Protein AF-A0A7V7AIA9-F1 (afdb_monomer)

Nearest PDB structures (foldseek):
  1o7d-assembly1_C  TM=4.342E-01  e=6.558E-01  Bos taurus
  5lg6-assembly2_B  TM=5.009E-01  e=1.857E+00  Sus scrofa
  5lg6-assembly1_A  TM=5.036E-01  e=3.584E+00  Sus scrofa
  7vpq-assembly1_A  TM=3.989E-01  e=9.623E-01  Homo sapiens
  6u7g-assembly1_A  TM=3.928E-01  e=1.492E+00  Homo sapiens

Solvent-accessible surface area (backbone atoms only — not comparable to full-atom values): 7970 Å² total; per-residue (Å²): 134,83,90,79,84,80,84,80,76,82,76,78,84,76,85,83,82,81,78,88,80,88,76,92,72,92,75,92,73,80,86,76,83,71,77,79,75,80,67,75,80,81,75,74,58,94,62,39,54,53,74,52,60,32,51,49,69,40,64,54,32,82,45,78,39,86,71,52,47,97,68,49,42,78,48,75,44,59,58,76,69,49,84,88,42,55,76,45,78,78,48,77,38,61,89,79,18,32,37,32,39,33,54,66,79,75,60,34,89,60,57,37,44,28,37,40,36,56,46,114

Mean predicted aligned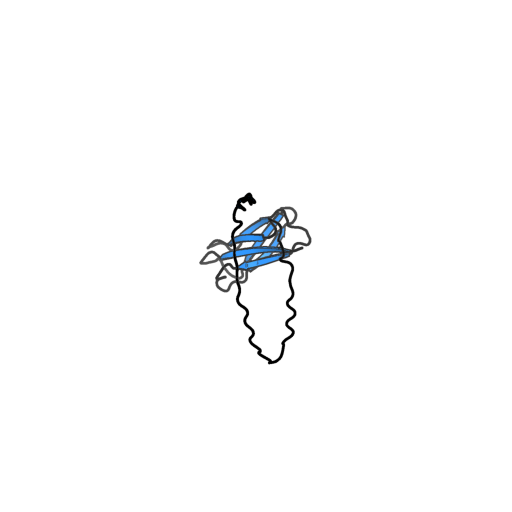 error: 16.19 Å

Sequence (120 aa):
DLDGNLKVNQLQAETVVAGEKQVDEVVEMGTVRGQILQGDRLKLSSGVSGQSQIISGETEALIEDVNLTETSKVSLTAKGSSQGKVLYVDKIDIKNKTFTVKFDGSALDESIDFYWFIVD

pLDDT: mean 72.74, std 24.39, range [33.38, 97.12]

Foldseek 3Di:
DDDDDDDDDDDDDDDDDDDDDDDPDDDDDDDPPPPPPPDDPPPDDPQQKDKDKQAFQGFKDKDATLPDDPPKDKDKDWDPDPVPWDKDWDDDDNPRRMTMIGIDDGGHRGMIMMMMGIDD

Radius of gyration: 28.72 Å; Cα contacts (8 Å, |Δi|>4): 163; chains: 1; bounding box: 56×90×38 Å

Secondary structure (DSSP, 8-state):
-----------PPPPP------------S--------------PPTTSEEEEEEPTT-SEEEEE-TT--TT-EEEEEESS--TTPPEEEEEEETTTTEEEEEESSS--SS-EEEEEEEE-

Structure (mmCIF, N/CA/C/O backbone):
data_AF-A0A7V7AIA9-F1
#
_entry.id   AF-A0A7V7AIA9-F1
#
loop_
_atom_site.group_PDB
_atom_site.id
_atom_site.type_symbol
_atom_site.label_atom_id
_atom_site.label_alt_id
_atom_site.label_comp_id
_atom_site.label_asym_id
_atom_site.label_entity_id
_atom_site.label_seq_id
_atom_site.pdbx_PDB_ins_code
_atom_site.Cartn_x
_atom_site.Cartn_y
_atom_site.Cartn_z
_atom_site.occupancy
_atom_site.B_iso_or_equiv
_atom_site.auth_seq_id
_atom_site.auth_comp_id
_atom_site.auth_asym_id
_atom_site.auth_atom_id
_atom_site.pdbx_PDB_model_num
ATOM 1 N N . ASP A 1 1 ? 37.662 -80.899 -12.736 1.00 39.69 1 ASP A N 1
ATOM 2 C CA . ASP A 1 1 ? 38.085 -79.561 -13.183 1.00 39.69 1 ASP A CA 1
ATOM 3 C C . ASP A 1 1 ? 36.883 -78.642 -13.121 1.00 39.69 1 ASP A C 1
ATOM 5 O O . ASP A 1 1 ? 36.007 -78.749 -13.963 1.00 39.69 1 ASP A O 1
ATOM 9 N N . LEU A 1 2 ? 36.599 -77.967 -12.003 1.00 39.72 2 LEU A N 1
ATOM 10 C CA . LEU A 1 2 ? 37.440 -77.030 -11.238 1.00 39.72 2 LEU A CA 1
ATOM 11 C C . LEU A 1 2 ? 37.972 -75.876 -12.105 1.00 39.72 2 LEU A C 1
ATOM 13 O O . LEU A 1 2 ? 38.706 -76.088 -13.062 1.00 39.72 2 LEU A O 1
ATOM 17 N N . ASP A 1 3 ? 37.596 -74.681 -11.650 1.00 41.75 3 ASP A N 1
ATOM 18 C CA . ASP A 1 3 ? 38.333 -73.421 -11.716 1.00 41.75 3 ASP A CA 1
ATOM 19 C C . ASP A 1 3 ? 38.230 -72.544 -12.970 1.00 41.75 3 ASP A C 1
ATOM 21 O O . ASP A 1 3 ? 38.953 -72.670 -13.952 1.00 41.75 3 ASP A O 1
ATOM 25 N N . GLY A 1 4 ? 37.371 -71.526 -12.839 1.00 37.09 4 GLY A N 1
ATOM 26 C CA . GLY A 1 4 ? 37.255 -70.396 -13.759 1.00 37.09 4 GLY A CA 1
ATOM 27 C C . GLY A 1 4 ? 36.802 -69.087 -13.100 1.00 37.09 4 GLY A C 1
ATOM 28 O O . GLY A 1 4 ? 36.057 -68.334 -13.706 1.00 37.09 4 GLY A O 1
ATOM 29 N N . ASN A 1 5 ? 37.191 -68.859 -11.842 1.00 41.72 5 ASN A N 1
ATOM 30 C CA . ASN A 1 5 ? 37.441 -67.563 -11.187 1.00 41.72 5 ASN A CA 1
ATOM 31 C C . ASN A 1 5 ? 36.698 -66.308 -11.737 1.00 41.72 5 ASN A C 1
ATOM 33 O O . ASN A 1 5 ? 37.280 -65.474 -12.435 1.00 41.72 5 ASN A O 1
ATOM 37 N N . LEU A 1 6 ? 35.428 -66.118 -11.362 1.00 40.78 6 LEU A N 1
ATOM 38 C CA . LEU A 1 6 ? 34.717 -64.846 -11.547 1.00 40.78 6 LEU A CA 1
ATOM 39 C C . LEU A 1 6 ? 35.112 -63.871 -10.429 1.00 40.78 6 LEU A C 1
ATOM 41 O O . LEU A 1 6 ? 34.680 -64.000 -9.285 1.00 40.78 6 LEU A O 1
ATOM 45 N N . LYS A 1 7 ? 35.940 -62.877 -10.766 1.00 47.16 7 LYS A N 1
ATOM 46 C CA . LYS A 1 7 ? 36.210 -61.731 -9.891 1.00 47.16 7 LYS A CA 1
ATOM 47 C C . LYS A 1 7 ? 34.936 -60.898 -9.754 1.00 47.16 7 LYS A C 1
ATOM 49 O O . LYS A 1 7 ? 34.508 -60.238 -10.697 1.00 47.16 7 LYS A O 1
ATOM 54 N N . VAL A 1 8 ? 34.348 -60.942 -8.565 1.00 43.06 8 VAL A N 1
ATOM 55 C CA . VAL A 1 8 ? 33.227 -60.100 -8.146 1.00 43.06 8 VAL A CA 1
ATOM 56 C C . VAL A 1 8 ? 33.751 -58.677 -7.948 1.00 43.06 8 VAL A C 1
ATOM 58 O O . VAL A 1 8 ? 34.449 -58.408 -6.973 1.00 43.06 8 VAL A O 1
ATOM 61 N N . ASN A 1 9 ? 33.422 -57.758 -8.855 1.00 40.34 9 ASN A N 1
ATOM 62 C CA . ASN A 1 9 ? 33.468 -56.337 -8.525 1.00 40.34 9 ASN A CA 1
ATOM 63 C C . ASN A 1 9 ? 32.180 -56.009 -7.767 1.00 40.34 9 ASN A C 1
ATOM 65 O O . ASN A 1 9 ? 31.084 -56.123 -8.312 1.00 40.34 9 ASN A O 1
ATOM 69 N N . GLN A 1 10 ? 32.325 -55.653 -6.490 1.00 41.53 10 GLN A N 1
ATOM 70 C CA . GLN A 1 10 ? 31.240 -55.143 -5.660 1.00 41.53 10 GLN A CA 1
ATOM 71 C C . GLN A 1 10 ? 30.680 -53.868 -6.303 1.00 41.53 10 GLN A C 1
ATOM 73 O O . GLN A 1 10 ? 31.333 -52.827 -6.306 1.00 41.53 10 GLN A O 1
ATOM 78 N N . LEU A 1 11 ? 29.471 -53.957 -6.858 1.00 41.81 11 LEU A N 1
ATOM 79 C CA . LEU A 1 11 ? 28.656 -52.792 -7.178 1.00 41.81 11 LEU A CA 1
ATOM 80 C C . LEU A 1 11 ? 28.168 -52.216 -5.847 1.00 41.81 11 LEU A C 1
ATOM 82 O O . LEU A 1 11 ? 27.402 -52.860 -5.129 1.00 41.81 11 LEU A O 1
ATOM 86 N N . GLN A 1 12 ? 28.662 -51.031 -5.490 1.00 42.06 12 GLN A N 1
ATOM 87 C CA . GLN A 1 12 ? 28.075 -50.252 -4.409 1.00 42.06 12 GLN A CA 1
ATOM 88 C C . GLN A 1 12 ? 26.654 -49.865 -4.819 1.00 42.06 12 GLN A C 1
ATOM 90 O O . GLN A 1 12 ? 26.418 -49.400 -5.932 1.00 42.06 12 GLN A O 1
ATOM 95 N N . ALA A 1 13 ? 25.716 -50.147 -3.921 1.00 39.97 13 ALA A N 1
ATOM 96 C CA . ALA A 1 13 ? 24.299 -49.913 -4.106 1.00 39.97 13 ALA A CA 1
ATOM 97 C C . ALA A 1 13 ? 24.015 -48.412 -4.237 1.00 39.97 13 ALA A C 1
ATOM 99 O O . ALA A 1 13 ? 24.221 -47.662 -3.285 1.00 39.97 13 ALA A O 1
ATOM 100 N N . GLU A 1 14 ? 23.484 -47.994 -5.384 1.00 39.34 14 GLU A N 1
ATOM 101 C CA . GLU A 1 14 ? 22.655 -46.796 -5.438 1.00 39.34 14 GLU A CA 1
ATOM 102 C C . GLU A 1 14 ? 21.201 -47.204 -5.207 1.00 39.34 14 GLU A C 1
ATOM 104 O O . GLU A 1 14 ? 20.674 -48.160 -5.780 1.00 39.34 14 GLU A O 1
ATOM 109 N N . THR A 1 15 ? 20.606 -46.507 -4.251 1.00 37.72 15 THR A N 1
ATOM 110 C CA . THR A 1 15 ? 19.321 -46.782 -3.629 1.00 37.72 15 THR A CA 1
ATOM 111 C C . THR A 1 15 ? 18.180 -46.857 -4.640 1.00 37.72 15 THR A C 1
ATOM 113 O O . THR A 1 15 ? 17.912 -45.928 -5.397 1.00 37.72 15 THR A O 1
ATOM 116 N N . VAL A 1 16 ? 17.462 -47.973 -4.560 1.00 40.75 16 VAL A N 1
ATOM 117 C CA . VAL A 1 16 ? 16.152 -48.224 -5.155 1.00 40.75 16 VAL A CA 1
ATOM 118 C C . VAL A 1 16 ? 15.112 -47.276 -4.557 1.00 40.75 16 VAL A C 1
ATOM 120 O O . VAL A 1 16 ? 14.942 -47.253 -3.341 1.00 40.75 16 VAL A O 1
ATOM 123 N N . VAL A 1 17 ? 14.326 -46.613 -5.409 1.00 42.88 17 VAL A N 1
ATOM 124 C CA . VAL A 1 17 ? 12.897 -46.391 -5.131 1.00 42.88 17 VAL A CA 1
ATOM 125 C C . VAL A 1 17 ? 12.088 -46.750 -6.386 1.00 42.88 17 VAL A C 1
ATOM 127 O O . VAL A 1 17 ? 11.734 -45.901 -7.196 1.00 42.88 17 VAL A O 1
ATOM 130 N N . ALA A 1 18 ? 11.828 -48.049 -6.547 1.00 39.06 18 ALA A N 1
ATOM 131 C CA . ALA A 1 18 ? 10.562 -48.561 -7.083 1.00 39.06 18 ALA A CA 1
ATOM 132 C C . ALA A 1 18 ? 9.469 -48.344 -6.012 1.00 39.06 18 ALA A C 1
ATOM 134 O O . ALA A 1 18 ? 9.794 -48.291 -4.829 1.00 39.06 18 ALA A O 1
ATOM 135 N N . GLY A 1 19 ? 8.172 -48.232 -6.275 1.00 33.38 19 GLY A N 1
ATOM 136 C CA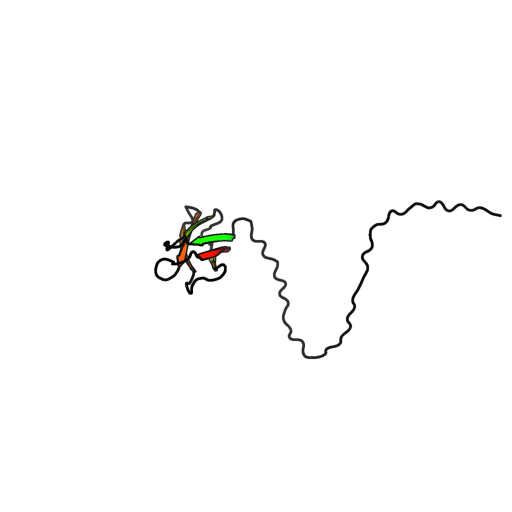 . GLY A 1 19 ? 7.362 -48.311 -7.484 1.00 33.38 19 GLY A CA 1
ATOM 137 C C . GLY A 1 19 ? 5.967 -47.754 -7.139 1.00 33.38 19 GLY A C 1
ATOM 138 O O . GLY A 1 19 ? 5.603 -47.638 -5.971 1.00 33.38 19 GLY A O 1
ATOM 139 N N . GLU A 1 20 ? 5.289 -47.182 -8.130 1.00 43.47 20 GLU A N 1
ATOM 140 C CA . GLU A 1 20 ? 4.059 -47.717 -8.741 1.00 43.47 20 GLU A CA 1
ATOM 141 C C . GLU A 1 20 ? 2.753 -47.451 -7.978 1.00 43.47 20 GLU A C 1
ATOM 143 O O . GLU A 1 20 ? 2.479 -48.013 -6.921 1.00 43.47 20 GLU A O 1
ATOM 148 N N . LYS A 1 21 ? 1.849 -46.717 -8.638 1.00 34.19 21 LYS A N 1
ATOM 149 C CA . LYS A 1 21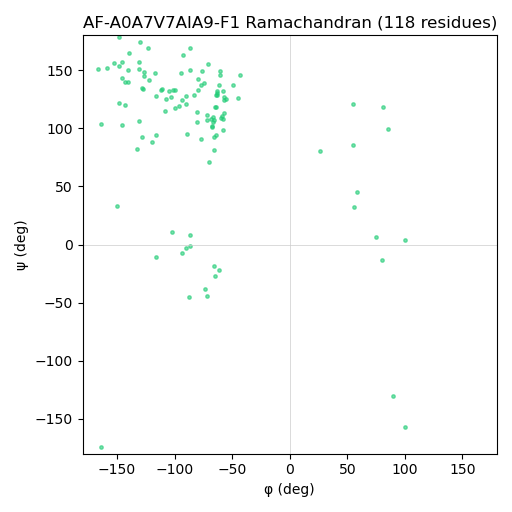 ? 0.458 -47.164 -8.706 1.00 34.19 21 LYS A CA 1
ATOM 150 C C . LYS A 1 21 ? -0.155 -46.776 -10.050 1.00 34.19 21 LYS A C 1
ATOM 152 O O . LYS A 1 21 ? -0.494 -45.618 -10.274 1.00 34.19 21 LYS A O 1
ATOM 157 N N . GLN A 1 22 ? -0.275 -47.764 -10.936 1.00 45.38 22 GLN A N 1
ATOM 158 C CA . GLN A 1 22 ? -1.280 -47.746 -11.994 1.00 45.38 22 GLN A CA 1
ATOM 159 C C . GLN A 1 22 ? -2.657 -47.637 -11.335 1.00 45.38 22 GLN A C 1
ATOM 161 O O . GLN A 1 22 ? -2.964 -48.390 -10.408 1.00 45.38 22 GLN A O 1
ATOM 166 N N . VAL A 1 23 ? -3.487 -46.725 -11.826 1.00 38.75 23 VAL A N 1
ATOM 167 C CA . VAL A 1 23 ? -4.934 -46.840 -11.675 1.00 38.75 23 VAL A CA 1
ATOM 168 C C . VAL A 1 23 ? -5.511 -46.675 -13.071 1.00 38.75 23 VAL A C 1
ATOM 170 O O . VAL A 1 23 ? -5.721 -45.560 -13.542 1.00 38.75 23 VAL A O 1
ATOM 173 N N . ASP A 1 24 ? -5.696 -47.810 -13.740 1.00 41.78 24 ASP A N 1
ATOM 174 C CA . ASP A 1 24 ? -6.679 -47.928 -14.807 1.00 41.78 24 ASP A CA 1
ATOM 175 C C . ASP A 1 24 ? -8.058 -47.801 -14.154 1.00 41.78 24 ASP A C 1
ATOM 177 O O . ASP A 1 24 ? -8.556 -48.741 -13.536 1.00 41.78 24 ASP A O 1
ATOM 181 N N . GLU A 1 25 ? -8.677 -46.630 -14.267 1.00 37.72 25 GLU A N 1
ATOM 182 C CA . GLU A 1 25 ? -10.119 -46.503 -14.086 1.00 37.72 25 GLU A CA 1
ATOM 183 C C . GLU A 1 25 ? -10.687 -45.710 -15.262 1.00 37.72 25 GLU A C 1
ATOM 185 O O . GLU A 1 25 ? -10.481 -44.505 -15.417 1.00 37.72 25 GLU A O 1
ATOM 190 N N . VAL A 1 26 ? -11.368 -46.443 -16.141 1.00 46.00 26 VAL A N 1
ATOM 191 C CA . VAL A 1 26 ? -12.160 -45.897 -17.237 1.00 46.00 26 VAL A CA 1
ATOM 192 C C . VAL A 1 26 ? -13.361 -45.182 -16.627 1.00 46.00 26 VAL A C 1
ATOM 194 O O . VAL A 1 26 ? -14.295 -45.824 -16.155 1.00 46.00 26 VAL A O 1
ATOM 197 N N . VAL A 1 27 ? -13.357 -43.852 -16.678 1.00 38.56 27 VAL A N 1
ATOM 198 C CA . VAL A 1 27 ? -14.571 -43.044 -16.528 1.00 38.56 27 VAL A CA 1
ATOM 199 C C . VAL A 1 27 ? -14.754 -42.243 -17.811 1.00 38.56 27 VAL A C 1
ATOM 201 O O . VAL A 1 27 ? -14.283 -41.115 -17.955 1.00 38.56 27 VAL A O 1
ATOM 204 N N . GLU A 1 28 ? -15.439 -42.847 -18.780 1.00 46.50 28 GLU A N 1
ATOM 205 C CA . GLU A 1 28 ? -16.106 -42.084 -19.830 1.00 46.50 28 GLU A CA 1
ATOM 206 C C . GLU A 1 28 ? -17.229 -41.269 -19.185 1.00 46.50 28 GLU A C 1
ATOM 208 O O . GLU A 1 28 ? -18.253 -41.823 -18.805 1.00 46.50 28 GLU A O 1
ATOM 213 N N . MET A 1 29 ? -17.043 -39.953 -19.073 1.00 38.19 29 MET A N 1
ATOM 214 C CA . MET A 1 29 ? -18.124 -38.964 -19.129 1.00 38.19 29 MET A CA 1
ATOM 215 C C . MET A 1 29 ? -17.529 -37.566 -19.369 1.00 38.19 29 MET A C 1
ATOM 217 O O . MET A 1 29 ? -16.970 -36.947 -18.472 1.00 38.19 29 MET A O 1
ATOM 221 N N . GLY A 1 30 ? -17.660 -37.086 -20.613 1.00 42.22 30 GLY A N 1
ATOM 222 C CA . GLY A 1 30 ? -17.632 -35.670 -21.004 1.00 42.22 30 GLY A CA 1
ATOM 223 C C . GLY A 1 30 ? -16.409 -34.852 -20.583 1.00 42.22 30 GLY A C 1
ATOM 224 O O . GLY A 1 30 ? -16.452 -34.121 -19.598 1.00 42.22 30 GLY A O 1
ATOM 225 N N . THR A 1 31 ? -15.337 -34.878 -21.377 1.00 33.69 31 THR A N 1
ATOM 226 C CA . THR A 1 31 ? -14.157 -34.042 -21.124 1.00 33.69 31 THR A CA 1
ATOM 227 C C . THR A 1 31 ? -14.488 -32.558 -21.317 1.00 33.69 31 THR A C 1
ATOM 229 O O . THR A 1 31 ? -14.508 -32.040 -22.435 1.00 33.69 31 THR A O 1
ATOM 232 N N . VAL A 1 32 ? -14.701 -31.840 -20.212 1.00 44.62 32 VAL A N 1
ATOM 233 C CA . VAL A 1 32 ? -14.526 -30.386 -20.163 1.00 44.62 32 VAL A CA 1
ATOM 234 C C . VAL A 1 32 ? -13.074 -30.118 -20.552 1.00 44.62 32 VAL A C 1
ATOM 236 O O . VAL A 1 32 ? -12.152 -30.468 -19.817 1.00 44.62 32 VAL A O 1
ATOM 239 N N . ARG A 1 33 ? -12.848 -29.521 -21.728 1.00 38.47 33 ARG A N 1
ATOM 240 C CA . ARG A 1 33 ? -11.536 -28.993 -22.127 1.00 38.47 33 ARG A CA 1
ATOM 241 C C . ARG A 1 33 ? -11.220 -27.758 -21.281 1.00 38.47 33 ARG A C 1
ATOM 243 O O . ARG A 1 33 ? -11.244 -26.634 -21.770 1.00 38.47 33 ARG A O 1
ATOM 250 N N . GLY A 1 34 ? -10.934 -27.966 -20.000 1.00 39.41 34 GLY A N 1
ATOM 251 C CA . GLY A 1 34 ? -10.170 -27.007 -19.224 1.00 39.41 34 GLY A CA 1
ATOM 252 C C . GLY A 1 34 ? -8.767 -27.010 -19.807 1.00 39.41 34 GLY A C 1
ATOM 253 O O . GLY A 1 34 ? -8.035 -27.983 -19.645 1.00 39.41 34 GLY A O 1
ATOM 254 N N . GLN A 1 35 ? -8.409 -25.966 -20.552 1.00 37.38 35 GLN A N 1
ATOM 255 C CA . GLN A 1 35 ? -7.007 -25.731 -20.862 1.00 37.38 35 GLN A CA 1
ATOM 256 C C . GLN A 1 35 ? -6.287 -25.627 -19.519 1.00 37.38 35 GLN A C 1
ATOM 258 O O . GLN A 1 35 ? -6.545 -24.703 -18.747 1.00 37.38 35 GLN A O 1
ATOM 263 N N . ILE A 1 36 ? -5.418 -26.592 -19.218 1.00 43.41 36 ILE A N 1
ATOM 264 C CA . ILE A 1 36 ? -4.415 -26.406 -18.178 1.00 43.41 36 ILE A CA 1
ATOM 265 C C . ILE A 1 36 ? -3.505 -25.316 -18.732 1.00 43.41 36 ILE A C 1
ATOM 267 O O . ILE A 1 36 ? -2.593 -25.585 -19.512 1.00 43.41 36 ILE A O 1
ATOM 271 N N . LEU A 1 37 ? -3.811 -24.067 -18.391 1.00 41.34 37 LEU A N 1
ATOM 272 C CA . LEU A 1 37 ? -2.868 -22.975 -18.520 1.00 41.34 37 LEU A CA 1
ATOM 273 C C . LEU A 1 37 ? -1.734 -23.325 -17.555 1.00 41.34 37 LEU A C 1
ATOM 275 O O . LEU A 1 37 ? -1.830 -23.076 -16.354 1.00 41.34 37 LEU A O 1
ATOM 279 N N . GLN A 1 38 ? -0.685 -23.976 -18.063 1.00 45.44 38 GLN A N 1
ATOM 280 C CA . GLN A 1 38 ? 0.611 -23.996 -17.396 1.00 45.44 38 GLN A CA 1
ATOM 281 C C . GLN A 1 38 ? 1.115 -22.555 -17.423 1.00 45.44 38 GLN A C 1
ATOM 283 O O . GLN A 1 38 ? 1.834 -22.146 -18.326 1.00 45.44 38 GLN A O 1
ATOM 288 N N . GLY A 1 39 ? 0.629 -21.751 -16.480 1.00 46.62 39 GLY A N 1
ATOM 289 C CA . GLY A 1 39 ? 1.206 -20.452 -16.211 1.00 46.62 39 GLY A CA 1
ATOM 290 C C . GLY A 1 39 ? 2.610 -20.700 -15.696 1.00 46.62 39 GLY A C 1
ATOM 291 O O . GLY A 1 39 ? 2.780 -21.367 -14.670 1.00 46.62 39 GLY A O 1
ATOM 292 N N . ASP A 1 40 ? 3.607 -20.194 -16.417 1.00 48.91 40 ASP A N 1
ATOM 293 C CA . ASP A 1 40 ? 4.954 -20.070 -15.887 1.00 48.91 40 ASP A CA 1
ATOM 294 C C . ASP A 1 40 ? 4.843 -19.488 -14.476 1.00 48.91 40 ASP A C 1
ATOM 296 O O . ASP A 1 40 ? 4.162 -18.482 -14.257 1.00 48.91 40 ASP A O 1
ATOM 300 N N . ARG A 1 41 ? 5.441 -20.159 -13.482 1.00 48.38 41 ARG A N 1
ATOM 301 C CA . ARG A 1 41 ? 5.462 -19.634 -12.113 1.00 48.38 41 ARG A CA 1
ATOM 302 C C . ARG A 1 41 ? 6.131 -18.267 -12.196 1.00 48.38 41 ARG A C 1
ATOM 304 O O . ARG A 1 41 ? 7.341 -18.211 -12.406 1.00 48.38 41 ARG A O 1
ATOM 311 N N . LEU A 1 42 ? 5.350 -17.197 -12.044 1.00 52.84 42 LEU A N 1
ATOM 312 C CA . LEU A 1 42 ? 5.860 -15.834 -11.967 1.00 52.84 42 LEU A CA 1
ATOM 313 C C . LEU A 1 42 ? 6.837 -15.784 -10.790 1.00 52.84 42 LEU A C 1
ATOM 315 O O . LEU A 1 42 ? 6.443 -15.724 -9.625 1.00 52.84 42 LEU A O 1
ATOM 319 N N . LYS A 1 43 ? 8.132 -15.888 -11.093 1.00 47.84 43 LYS A N 1
ATOM 320 C CA . LYS A 1 43 ? 9.195 -15.596 -10.140 1.00 47.84 43 LYS A CA 1
ATOM 321 C C . LYS A 1 43 ? 9.281 -14.085 -10.062 1.00 47.84 43 LYS A C 1
ATOM 323 O O . LYS A 1 43 ? 9.982 -13.457 -10.848 1.00 47.84 43 LYS A O 1
ATOM 328 N N . LEU A 1 44 ? 8.529 -13.528 -9.126 1.00 55.12 44 LEU A N 1
ATOM 329 C CA . LEU A 1 44 ? 8.712 -12.155 -8.693 1.00 55.12 44 LEU A CA 1
ATOM 330 C C . LEU A 1 44 ? 10.161 -12.019 -8.200 1.00 55.12 44 LEU A C 1
ATOM 332 O O . LEU A 1 44 ? 10.622 -12.822 -7.382 1.00 55.12 44 LEU A O 1
ATOM 336 N N . SER A 1 45 ? 10.911 -11.071 -8.761 1.00 55.97 45 SER A N 1
ATOM 337 C CA . SER A 1 45 ? 12.247 -10.730 -8.271 1.00 55.97 45 SER A CA 1
ATOM 338 C C . SER A 1 45 ? 12.150 -10.259 -6.817 1.00 55.97 45 SER A C 1
ATOM 340 O O . SER A 1 45 ? 11.139 -9.709 -6.384 1.00 55.97 45 SER A O 1
ATOM 342 N N . SER A 1 46 ? 13.190 -10.489 -6.017 1.00 56.19 46 S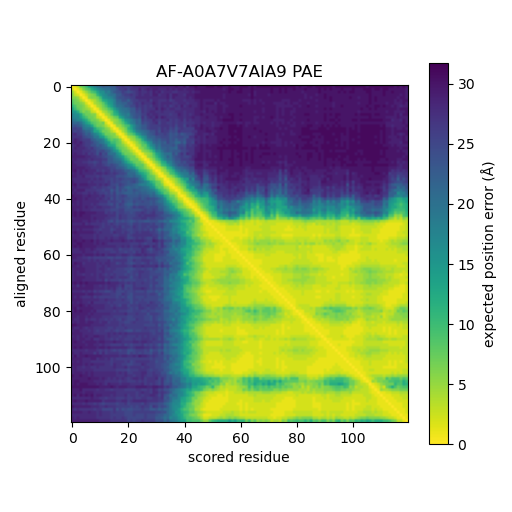ER A N 1
ATOM 343 C CA . SER A 1 46 ? 13.235 -9.949 -4.654 1.00 56.19 46 SER A CA 1
ATOM 344 C C . SER A 1 46 ? 13.040 -8.428 -4.693 1.00 56.19 46 SER A C 1
ATOM 346 O O . SER A 1 46 ? 13.792 -7.752 -5.392 1.00 56.19 46 SER A O 1
ATOM 348 N N . GLY A 1 47 ? 12.056 -7.911 -3.953 1.00 62.12 47 GLY A N 1
ATOM 349 C CA . GLY A 1 47 ? 11.749 -6.477 -3.895 1.00 62.12 47 GLY A CA 1
ATOM 350 C C . GLY A 1 47 ? 10.576 -6.014 -4.764 1.00 62.12 47 GLY A C 1
ATOM 351 O O . GLY A 1 47 ? 10.285 -4.836 -4.792 1.00 62.12 47 GLY A O 1
ATOM 352 N N . VAL A 1 48 ? 9.853 -6.897 -5.456 1.00 81.06 48 VAL A N 1
ATOM 353 C CA . VAL A 1 48 ? 8.572 -6.506 -6.094 1.00 81.06 48 VAL A CA 1
ATOM 354 C C . VAL A 1 48 ? 7.361 -6.985 -5.293 1.00 81.06 48 VAL A C 1
ATOM 356 O O . VAL A 1 48 ? 6.237 -6.943 -5.774 1.00 81.06 48 VAL A O 1
ATOM 359 N N . SER A 1 49 ? 7.568 -7.470 -4.069 1.00 89.44 49 SER A N 1
ATOM 360 C CA . SER A 1 49 ? 6.496 -7.863 -3.154 1.00 89.44 49 SER A CA 1
ATOM 361 C C . SER A 1 49 ? 6.973 -7.874 -1.708 1.00 89.44 49 SER A C 1
ATOM 363 O O . SER A 1 49 ? 8.136 -8.196 -1.452 1.00 89.44 49 SER A O 1
ATOM 365 N N . GLY A 1 50 ? 6.062 -7.651 -0.768 1.00 91.62 50 GLY A N 1
ATOM 366 C CA . GLY A 1 50 ? 6.354 -7.711 0.658 1.00 91.62 50 GLY A CA 1
ATOM 367 C C . GLY A 1 50 ? 5.105 -7.813 1.524 1.00 91.62 50 GLY A C 1
ATOM 368 O O . GLY A 1 50 ? 3.988 -7.984 1.034 1.00 91.62 50 GLY A O 1
ATOM 369 N N . GLN A 1 51 ? 5.317 -7.748 2.836 1.00 94.56 51 GLN A N 1
ATOM 370 C CA . GLN A 1 51 ? 4.259 -7.691 3.841 1.00 94.56 51 GLN A CA 1
ATOM 371 C C . GLN A 1 51 ? 4.445 -6.421 4.669 1.00 94.56 51 GLN A C 1
ATO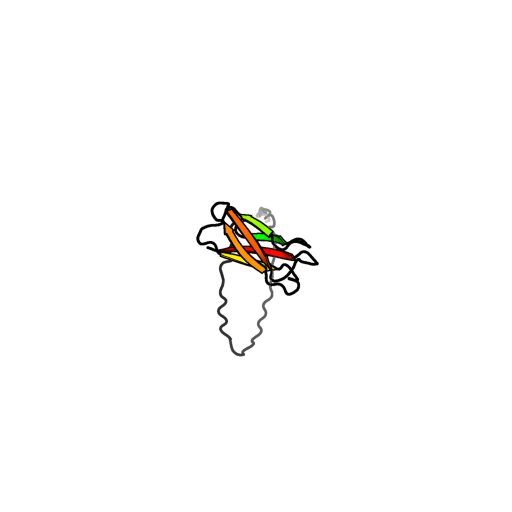M 373 O O . GLN A 1 51 ? 5.571 -6.040 4.993 1.00 94.56 51 GLN A O 1
ATOM 378 N N . SER A 1 52 ? 3.347 -5.768 5.023 1.00 96.06 52 SER A N 1
ATOM 379 C CA . SER A 1 52 ? 3.343 -4.578 5.870 1.00 96.06 52 SER A CA 1
ATOM 380 C C . SER A 1 52 ? 2.071 -4.521 6.711 1.00 96.06 52 SER A C 1
ATOM 382 O O . SER A 1 52 ? 1.238 -5.429 6.646 1.00 96.06 52 SER A O 1
ATOM 384 N N . GLN A 1 53 ? 1.958 -3.492 7.545 1.00 95.94 53 GLN A N 1
ATOM 385 C CA . GLN A 1 53 ? 0.873 -3.341 8.504 1.00 95.94 53 GLN A CA 1
ATOM 386 C C . GLN A 1 53 ? 0.442 -1.875 8.576 1.00 95.94 53 GLN A C 1
ATOM 388 O O . GLN A 1 53 ? 1.295 -0.992 8.554 1.00 95.94 53 GLN A O 1
ATOM 393 N N . ILE A 1 54 ? -0.867 -1.635 8.675 1.00 95.12 54 ILE A N 1
ATOM 394 C CA . ILE A 1 54 ? -1.412 -0.373 9.194 1.00 95.12 54 ILE A CA 1
ATOM 395 C C . ILE A 1 54 ? -1.726 -0.618 10.667 1.00 95.12 54 ILE A C 1
ATOM 397 O O . ILE A 1 54 ? -2.487 -1.538 10.984 1.00 95.12 54 ILE A O 1
ATOM 401 N N . ILE A 1 55 ? -1.094 0.139 11.561 1.00 92.12 55 ILE A N 1
ATOM 402 C CA . ILE A 1 55 ? -1.187 -0.087 13.006 1.00 92.12 55 ILE A CA 1
ATOM 403 C C . ILE A 1 55 ? -2.547 0.419 13.519 1.00 92.12 55 ILE A C 1
ATOM 405 O O . ILE A 1 55 ? -3.122 1.359 12.971 1.00 92.12 55 ILE A O 1
ATOM 409 N N . SER A 1 56 ? -3.085 -0.205 14.571 1.00 91.56 56 SER A N 1
ATOM 410 C CA . SER A 1 56 ? -4.261 0.307 15.293 1.00 91.56 56 SER A CA 1
ATOM 411 C C . SER A 1 56 ? -4.096 1.793 15.652 1.00 91.56 56 SER A C 1
ATOM 413 O O . SER A 1 56 ? -3.022 2.234 16.067 1.00 91.56 56 SER A O 1
ATOM 415 N N . GLY A 1 57 ? -5.161 2.575 15.469 1.00 88.31 57 GLY A N 1
ATOM 416 C CA . GLY A 1 57 ? -5.151 4.029 15.642 1.00 88.31 57 GLY A CA 1
ATOM 417 C C . GLY A 1 57 ? -4.572 4.827 14.466 1.00 88.31 57 GLY A C 1
ATOM 418 O O . GLY A 1 57 ? -4.796 6.036 14.405 1.00 88.31 57 GLY A O 1
ATOM 419 N N . GLU A 1 58 ? -3.890 4.189 13.512 1.00 91.38 58 GLU A N 1
ATOM 420 C CA . GLU A 1 58 ? -3.407 4.835 12.290 1.00 91.38 58 GLU A CA 1
ATOM 421 C C . GLU A 1 58 ? -4.418 4.702 11.142 1.00 91.38 58 GLU A C 1
ATOM 423 O O . GLU A 1 58 ? -5.353 3.895 11.166 1.00 91.38 58 GLU A O 1
ATOM 428 N N . THR A 1 59 ? -4.239 5.535 10.117 1.00 92.44 59 THR A N 1
ATOM 429 C CA . THR A 1 59 ? -5.074 5.541 8.904 1.00 92.44 59 THR A CA 1
ATOM 430 C C . THR A 1 59 ? -4.300 5.170 7.643 1.00 92.44 59 THR A C 1
ATOM 432 O O . THR A 1 59 ? -4.895 4.987 6.582 1.00 92.44 59 THR A O 1
ATOM 435 N N . GLU A 1 60 ? -2.972 5.102 7.729 1.00 95.25 60 GLU A N 1
ATOM 436 C CA . GLU A 1 60 ? -2.098 4.896 6.581 1.00 95.25 60 GLU A CA 1
ATOM 437 C C . GLU A 1 60 ? -0.785 4.219 6.974 1.00 95.25 60 GLU A C 1
ATOM 439 O O . GLU A 1 60 ? -0.342 4.334 8.111 1.00 95.25 60 GLU A O 1
ATOM 444 N N . ALA A 1 61 ? -0.155 3.549 6.010 1.00 95.44 61 ALA A N 1
ATOM 445 C CA . ALA A 1 61 ? 1.212 3.050 6.113 1.00 95.44 61 ALA A CA 1
ATOM 446 C C . ALA A 1 61 ? 2.035 3.534 4.914 1.00 95.44 61 ALA A C 1
ATOM 448 O O . ALA A 1 61 ? 1.591 3.439 3.765 1.00 95.44 61 ALA A O 1
ATOM 449 N N . LEU A 1 62 ? 3.241 4.040 5.176 1.00 96.88 62 LEU A N 1
ATOM 450 C CA . LEU A 1 62 ? 4.213 4.408 4.148 1.00 96.88 62 LEU A CA 1
ATOM 451 C C . LEU A 1 62 ? 5.156 3.231 3.891 1.00 96.88 62 LEU A C 1
ATOM 453 O O . LEU A 1 62 ? 5.806 2.747 4.816 1.00 96.88 62 LEU A O 1
ATOM 457 N N . ILE A 1 63 ? 5.245 2.794 2.638 1.00 95.06 63 ILE A N 1
ATOM 458 C CA . ILE A 1 63 ? 6.130 1.711 2.206 1.00 95.06 63 ILE A CA 1
ATOM 459 C C . ILE A 1 63 ? 7.233 2.287 1.327 1.00 95.06 63 ILE A C 1
ATOM 461 O O . ILE A 1 63 ? 6.952 3.064 0.415 1.00 95.06 63 ILE A O 1
ATOM 465 N N . GLU A 1 64 ? 8.474 1.885 1.585 1.00 92.88 64 GLU A N 1
ATOM 466 C CA . GLU A 1 64 ? 9.637 2.212 0.760 1.00 92.88 64 GLU A CA 1
ATOM 467 C C . GLU A 1 64 ? 10.015 0.997 -0.093 1.00 92.88 64 GLU A C 1
ATOM 469 O O . GLU A 1 64 ? 10.213 -0.095 0.439 1.00 92.88 64 GLU A O 1
ATOM 474 N N . ASP A 1 65 ? 10.124 1.178 -1.410 1.00 91.06 65 ASP A N 1
ATOM 475 C CA . ASP A 1 65 ? 10.608 0.144 -2.320 1.00 91.06 65 ASP A CA 1
ATOM 476 C C . ASP A 1 65 ? 11.349 0.725 -3.535 1.00 91.06 65 ASP A C 1
ATOM 478 O O . ASP A 1 65 ? 10.805 1.486 -4.341 1.00 91.06 65 ASP A O 1
ATOM 482 N N . VAL A 1 66 ? 12.610 0.315 -3.695 1.00 86.75 66 VAL A N 1
ATOM 483 C CA . VAL A 1 66 ? 13.521 0.797 -4.746 1.00 86.75 66 VAL A CA 1
ATOM 484 C C . VAL A 1 66 ? 13.098 0.414 -6.167 1.00 86.75 66 VAL A C 1
ATOM 486 O O . VAL A 1 66 ? 13.554 1.052 -7.120 1.00 86.75 66 VAL A O 1
ATOM 489 N N . ASN A 1 67 ? 12.229 -0.586 -6.320 1.00 87.75 67 ASN A N 1
ATOM 490 C CA . ASN A 1 67 ? 11.796 -1.118 -7.610 1.00 87.75 67 ASN A CA 1
ATOM 491 C C . ASN A 1 67 ? 10.606 -0.359 -8.210 1.00 87.75 67 ASN A C 1
ATOM 493 O O . ASN A 1 67 ? 10.199 -0.676 -9.321 1.00 87.75 67 ASN A O 1
ATOM 497 N N . LEU A 1 68 ? 10.071 0.664 -7.532 1.00 90.56 68 LEU A N 1
ATOM 498 C CA . LEU A 1 68 ? 9.019 1.508 -8.103 1.00 90.56 68 LEU A CA 1
ATOM 499 C C . LEU A 1 68 ? 9.516 2.258 -9.346 1.00 90.56 68 LEU A C 1
ATOM 501 O O . LEU A 1 68 ? 10.520 2.977 -9.305 1.00 90.56 68 LEU A O 1
ATOM 505 N N . THR A 1 69 ? 8.766 2.159 -10.433 1.00 90.69 69 THR A N 1
ATOM 506 C CA . THR A 1 69 ? 8.971 2.864 -11.701 1.00 90.69 69 THR A CA 1
ATOM 507 C C . THR A 1 69 ? 7.730 3.678 -12.072 1.00 90.69 69 THR A C 1
ATOM 509 O O . THR A 1 69 ? 6.673 3.535 -11.465 1.00 90.69 69 THR A O 1
ATOM 512 N N . GLU A 1 70 ? 7.830 4.546 -13.082 1.00 90.31 70 GLU A N 1
ATOM 513 C CA . GLU A 1 70 ? 6.682 5.342 -13.548 1.00 90.31 70 GLU A CA 1
ATOM 514 C C . GLU A 1 70 ? 5.513 4.489 -14.069 1.00 90.31 70 GLU A C 1
ATOM 516 O O . GLU A 1 70 ? 4.377 4.959 -14.094 1.00 90.31 70 GLU A O 1
ATOM 521 N N . THR A 1 71 ? 5.773 3.242 -14.467 1.00 89.69 71 THR A N 1
ATOM 522 C CA . THR A 1 71 ? 4.751 2.301 -14.946 1.00 89.69 71 THR A CA 1
ATOM 523 C C . THR A 1 71 ? 4.207 1.391 -13.851 1.00 89.69 71 THR A C 1
ATOM 525 O O . THR A 1 71 ? 3.228 0.683 -14.089 1.00 89.69 71 THR A O 1
ATOM 528 N N . SER A 1 72 ? 4.794 1.435 -12.654 1.00 90.38 72 SER A N 1
ATOM 529 C CA . SER A 1 72 ? 4.452 0.520 -11.576 1.00 90.38 72 SER A CA 1
ATOM 530 C C . SER A 1 72 ? 3.007 0.664 -11.117 1.00 90.38 72 SER A C 1
ATOM 532 O O . SER A 1 72 ? 2.506 1.743 -10.797 1.00 90.38 72 SER A O 1
ATOM 534 N N . LYS A 1 73 ? 2.355 -0.485 -11.000 1.00 91.31 73 LYS A N 1
ATOM 535 C CA . LYS A 1 73 ? 1.069 -0.687 -10.347 1.00 91.31 73 LYS A CA 1
ATOM 536 C C . LYS A 1 73 ? 1.302 -1.504 -9.094 1.00 91.31 73 LYS A C 1
ATOM 538 O O . LYS A 1 73 ? 1.969 -2.532 -9.128 1.00 91.31 73 LYS A O 1
ATOM 543 N N . VAL A 1 74 ? 0.713 -1.061 -7.995 1.00 93.50 74 VAL A N 1
ATOM 544 C CA . VAL A 1 74 ? 0.779 -1.768 -6.720 1.00 93.50 74 VAL A CA 1
ATOM 545 C C . VAL A 1 74 ? -0.561 -2.435 -6.472 1.00 93.50 74 VAL A C 1
ATOM 547 O O . VAL A 1 74 ? -1.615 -1.810 -6.595 1.00 93.50 74 VAL A O 1
ATOM 550 N N . SER A 1 75 ? -0.524 -3.704 -6.105 1.00 93.69 75 SER A N 1
ATOM 551 C CA . SER A 1 75 ? -1.693 -4.442 -5.663 1.00 93.69 75 SER A CA 1
ATOM 552 C C . SER A 1 75 ? -1.519 -4.874 -4.218 1.00 93.69 75 SER A C 1
ATOM 554 O O . SER A 1 75 ? -0.404 -5.102 -3.747 1.00 93.69 75 SER A O 1
ATOM 556 N N . LEU A 1 76 ? -2.640 -4.933 -3.510 1.00 95.44 76 LEU A N 1
ATOM 557 C CA . LEU A 1 76 ? -2.711 -5.127 -2.074 1.00 95.44 76 LEU A CA 1
ATOM 558 C C . LEU A 1 76 ? -3.632 -6.301 -1.770 1.00 95.44 76 LEU A C 1
ATOM 560 O O . LEU A 1 76 ? -4.640 -6.519 -2.442 1.00 95.44 76 LEU A O 1
ATOM 564 N N . THR A 1 77 ? -3.309 -7.061 -0.735 1.00 94.62 77 THR A N 1
ATOM 565 C CA . THR A 1 77 ? -4.168 -8.136 -0.238 1.00 94.62 77 THR A CA 1
ATOM 566 C C . THR A 1 77 ? -4.080 -8.177 1.274 1.00 94.62 77 THR A C 1
ATOM 568 O O . THR A 1 77 ? -3.001 -8.379 1.822 1.00 94.62 77 THR A O 1
ATOM 571 N N . ALA A 1 78 ? -5.209 -8.000 1.959 1.00 94.69 78 ALA A N 1
ATOM 572 C CA . ALA A 1 78 ? -5.249 -8.136 3.409 1.00 94.69 78 ALA A CA 1
ATOM 573 C C . ALA A 1 78 ? -4.855 -9.563 3.822 1.00 94.69 78 ALA A C 1
ATOM 575 O O . ALA A 1 78 ? -5.279 -10.553 3.220 1.00 94.69 78 ALA A O 1
ATOM 576 N N . LYS A 1 79 ? -4.039 -9.670 4.865 1.00 94.12 79 LYS A N 1
ATOM 577 C CA . LYS A 1 79 ? -3.659 -10.937 5.473 1.00 94.12 79 LYS A CA 1
ATOM 578 C C . LYS A 1 79 ? -4.678 -11.259 6.562 1.00 94.12 79 LYS A C 1
ATOM 580 O O . LYS A 1 79 ? -4.565 -10.808 7.695 1.00 94.12 79 LYS A O 1
ATOM 585 N N . GLY A 1 80 ? -5.683 -12.052 6.203 1.00 90.25 80 GLY A N 1
ATOM 586 C CA . GLY A 1 80 ? -6.796 -12.373 7.095 1.00 90.25 80 GLY A CA 1
ATOM 587 C C . GLY A 1 80 ? -7.940 -11.371 6.953 1.00 90.25 80 GLY A C 1
ATOM 588 O O . GLY A 1 80 ? -8.404 -11.124 5.843 1.00 90.25 80 GLY A O 1
ATOM 589 N N . SER A 1 81 ? -8.433 -10.835 8.070 1.00 87.00 81 SER A N 1
ATOM 590 C CA . SER A 1 81 ? -9.563 -9.902 8.069 1.00 87.00 81 SER A CA 1
ATOM 591 C C . SER A 1 81 ? -9.101 -8.480 7.766 1.00 87.00 81 SER A C 1
ATOM 593 O O . SER A 1 81 ? -8.229 -7.952 8.447 1.00 87.00 81 SER A O 1
ATOM 595 N N . SER A 1 82 ? -9.746 -7.825 6.801 1.00 86.00 82 SER A N 1
ATOM 596 C CA . SER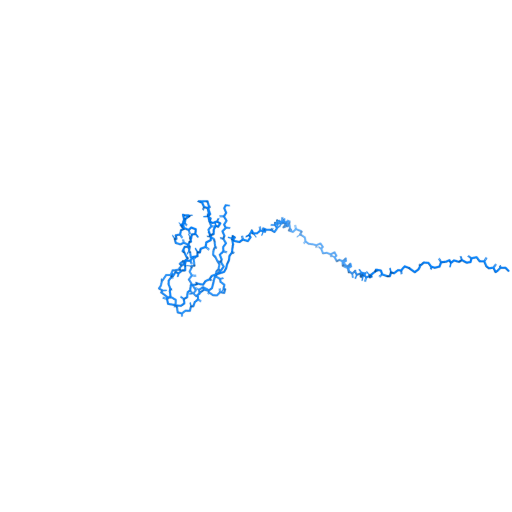 A 1 82 ? -9.624 -6.377 6.608 1.00 86.00 82 SER A CA 1
ATOM 597 C C . SER A 1 82 ? -10.611 -5.579 7.467 1.00 86.00 82 SER A C 1
ATOM 599 O O . SER A 1 82 ? -10.763 -4.384 7.253 1.00 86.00 82 SER A O 1
ATOM 601 N N . GLN A 1 83 ? -11.341 -6.225 8.389 1.00 86.50 83 GLN A N 1
ATOM 602 C CA . GLN A 1 83 ? -12.406 -5.606 9.198 1.00 86.50 83 GLN A CA 1
ATOM 603 C C . GLN A 1 83 ? -13.497 -4.933 8.341 1.00 86.50 83 GLN A C 1
ATOM 605 O O . GLN A 1 83 ? -14.083 -3.918 8.712 1.00 86.50 83 GLN A O 1
ATOM 610 N N . GLY A 1 84 ? -13.756 -5.492 7.153 1.00 88.69 84 GLY A N 1
ATOM 611 C CA . GLY A 1 84 ? -14.700 -4.931 6.185 1.00 88.69 84 GLY A CA 1
ATOM 612 C C . GLY A 1 84 ? -14.182 -3.695 5.447 1.00 88.69 84 GLY A C 1
ATOM 613 O O . GLY A 1 84 ? -14.941 -3.098 4.690 1.00 88.69 84 GLY A O 1
ATOM 614 N N . LYS A 1 85 ? -12.913 -3.323 5.647 1.00 89.56 85 LYS A N 1
ATOM 615 C CA . LYS A 1 85 ? -12.263 -2.205 4.969 1.00 89.56 85 LYS A CA 1
ATOM 616 C C . LYS A 1 85 ? -11.656 -2.628 3.639 1.00 89.56 85 LYS A C 1
ATOM 618 O O . LYS A 1 85 ? -11.203 -3.766 3.471 1.00 89.56 85 LYS A O 1
ATOM 623 N N . VAL A 1 86 ? -11.607 -1.694 2.703 1.00 93.56 86 VAL A N 1
ATOM 624 C CA . VAL A 1 86 ? -10.940 -1.824 1.412 1.00 93.56 86 VAL A CA 1
ATOM 625 C C . VAL A 1 86 ? -9.587 -1.133 1.498 1.00 93.56 86 VAL A C 1
ATOM 627 O O . VAL A 1 86 ? -9.519 0.077 1.687 1.00 93.56 86 VAL A O 1
ATOM 630 N N . LEU A 1 87 ? -8.509 -1.901 1.330 1.00 95.69 87 LEU A N 1
ATOM 631 C CA . LEU A 1 87 ? -7.159 -1.354 1.209 1.00 95.69 87 LEU A CA 1
ATOM 632 C C . LEU A 1 87 ? -6.944 -0.778 -0.193 1.00 95.69 87 LEU A C 1
ATOM 634 O O . LEU A 1 87 ? -7.291 -1.417 -1.187 1.00 95.69 87 LEU A O 1
ATOM 638 N N . TYR A 1 88 ? -6.322 0.393 -0.281 1.00 96.19 88 TYR A N 1
ATOM 639 C CA . TYR A 1 88 ? -5.972 1.023 -1.552 1.00 96.19 88 TYR A CA 1
ATOM 640 C C . TYR A 1 88 ? -4.659 1.801 -1.461 1.00 96.19 88 TYR A C 1
ATOM 642 O O . TYR A 1 88 ? -4.224 2.211 -0.384 1.00 96.19 88 TYR A O 1
ATOM 650 N N . VAL A 1 89 ? -4.019 2.006 -2.612 1.00 96.44 89 VAL A N 1
ATOM 651 C CA . VAL A 1 89 ? -2.837 2.866 -2.725 1.00 96.44 89 VAL A CA 1
ATOM 652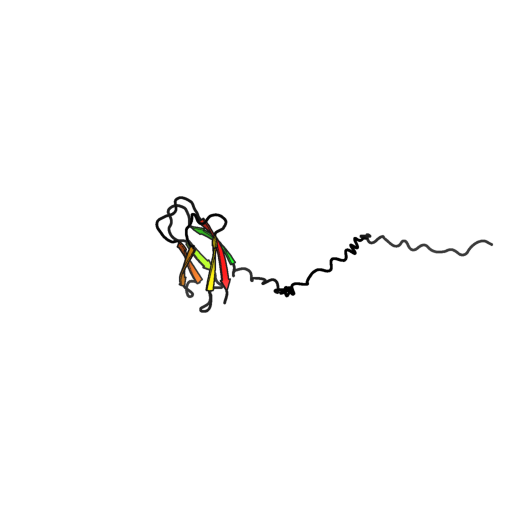 C C . VAL A 1 89 ? -3.291 4.285 -3.031 1.00 96.44 89 VAL A C 1
ATOM 654 O O . VAL A 1 89 ? -3.962 4.521 -4.031 1.00 96.44 89 VAL A O 1
ATOM 657 N N . ASP A 1 90 ? -2.939 5.216 -2.150 1.00 95.88 90 ASP A N 1
ATOM 658 C CA . ASP A 1 90 ? -3.344 6.623 -2.235 1.00 95.88 90 ASP A CA 1
ATOM 659 C C . ASP A 1 90 ? -2.375 7.440 -3.091 1.00 95.88 90 ASP A C 1
ATOM 661 O O . ASP A 1 90 ? -2.772 8.219 -3.956 1.00 95.88 90 ASP A O 1
ATOM 665 N N . LYS A 1 91 ? -1.075 7.238 -2.865 1.00 93.38 91 LYS A N 1
ATOM 666 C CA . LYS A 1 91 ? -0.013 7.974 -3.542 1.00 93.38 91 LYS A CA 1
ATOM 667 C C . LYS A 1 91 ? 1.172 7.066 -3.819 1.00 93.38 91 LYS A C 1
ATOM 669 O O . LYS A 1 91 ? 1.572 6.291 -2.956 1.00 93.38 91 LYS A O 1
ATOM 674 N N . ILE A 1 92 ? 1.760 7.230 -5.000 1.00 95.06 92 ILE A N 1
ATOM 675 C CA . ILE A 1 92 ? 3.060 6.667 -5.365 1.00 95.06 92 ILE A CA 1
ATOM 676 C C . ILE A 1 92 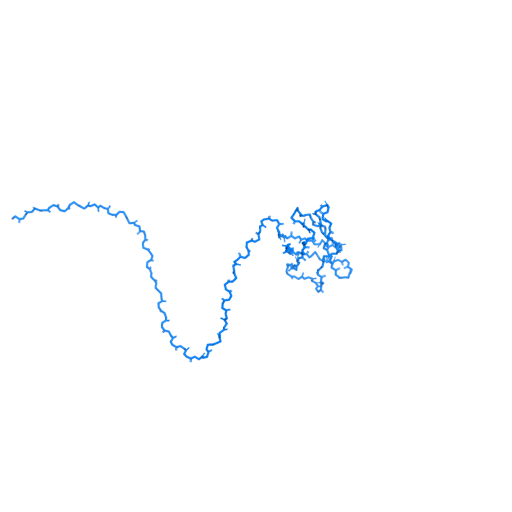? 4.015 7.839 -5.629 1.00 95.06 92 ILE A C 1
ATOM 678 O O . ILE A 1 92 ? 3.692 8.752 -6.390 1.00 95.06 92 ILE A O 1
ATOM 682 N N . ASP A 1 93 ? 5.180 7.832 -4.986 1.00 95.44 93 ASP A N 1
ATOM 683 C CA . ASP A 1 93 ? 6.257 8.806 -5.158 1.00 95.44 93 ASP A CA 1
ATOM 684 C C . ASP A 1 93 ? 7.497 8.107 -5.731 1.00 95.44 93 ASP A C 1
ATOM 686 O O . ASP A 1 93 ? 8.337 7.556 -5.017 1.00 95.44 93 ASP A O 1
ATOM 690 N N . ILE A 1 94 ? 7.619 8.147 -7.059 1.00 94.19 94 ILE A N 1
ATOM 691 C CA . ILE A 1 94 ? 8.714 7.496 -7.796 1.00 94.19 94 ILE A CA 1
ATOM 692 C C . ILE A 1 94 ? 10.078 8.115 -7.482 1.00 94.19 94 ILE A C 1
ATOM 694 O O . ILE A 1 94 ? 11.097 7.426 -7.567 1.00 94.19 94 ILE A O 1
ATOM 698 N N . LYS A 1 95 ? 10.114 9.398 -7.101 1.00 94.19 95 LYS A N 1
ATOM 699 C CA . LYS A 1 95 ? 11.361 10.096 -6.775 1.00 94.19 95 LYS A CA 1
ATOM 700 C C . LYS A 1 95 ? 11.928 9.598 -5.451 1.00 94.19 95 LYS A C 1
ATOM 702 O O . LYS A 1 95 ? 13.129 9.362 -5.364 1.00 94.19 95 LYS A O 1
ATOM 707 N N . ASN A 1 96 ? 11.064 9.440 -4.451 1.00 94.62 96 ASN A N 1
ATOM 708 C CA . ASN A 1 96 ? 11.453 8.964 -3.125 1.00 94.62 96 ASN A CA 1
ATOM 709 C C . ASN A 1 96 ? 11.381 7.440 -2.986 1.00 94.62 96 ASN A C 1
ATOM 711 O O . ASN A 1 96 ? 11.771 6.924 -1.947 1.00 94.62 96 ASN A O 1
ATOM 715 N N . LYS A 1 97 ? 10.924 6.729 -4.027 1.00 93.69 97 LYS A N 1
ATOM 716 C CA . LYS A 1 97 ? 10.750 5.272 -4.019 1.00 93.69 97 LYS A CA 1
ATOM 717 C C . LYS A 1 97 ? 9.802 4.824 -2.907 1.00 93.69 97 LYS A C 1
ATOM 719 O O . LYS A 1 97 ? 10.080 3.865 -2.198 1.00 93.69 97 LYS A O 1
ATOM 724 N N . THR A 1 98 ? 8.672 5.520 -2.764 1.00 95.06 98 THR A N 1
ATOM 725 C CA . THR A 1 98 ? 7.668 5.200 -1.743 1.00 95.06 98 THR A CA 1
ATOM 726 C C . THR A 1 98 ? 6.249 5.124 -2.293 1.00 95.06 98 THR A C 1
ATOM 728 O O . THR A 1 98 ? 5.925 5.713 -3.326 1.00 95.06 98 THR A O 1
ATOM 731 N N . PHE A 1 99 ? 5.376 4.409 -1.587 1.00 95.62 99 PHE A N 1
ATOM 732 C CA . PHE A 1 99 ? 3.932 4.470 -1.791 1.00 95.62 99 PHE A CA 1
ATOM 733 C C . PHE A 1 99 ? 3.179 4.415 -0.460 1.00 95.62 99 PHE A C 1
ATOM 735 O O . PHE A 1 99 ? 3.643 3.824 0.514 1.00 95.62 99 PHE A O 1
ATOM 742 N N . THR A 1 100 ? 2.007 5.042 -0.418 1.00 97.12 100 THR A N 1
ATOM 743 C CA . THR A 1 100 ? 1.159 5.115 0.777 1.00 97.12 100 THR A CA 1
ATOM 744 C C . THR A 1 100 ? -0.056 4.217 0.609 1.00 97.12 100 THR A C 1
ATOM 746 O O . THR A 1 100 ? -0.815 4.363 -0.353 1.00 97.12 100 THR A O 1
ATOM 749 N N . VAL A 1 101 ? -0.255 3.313 1.564 1.00 96.75 101 VAL A N 1
ATOM 750 C CA . VAL A 1 101 ? -1.431 2.444 1.650 1.00 96.75 101 VAL A CA 1
ATOM 751 C C . VAL A 1 101 ? -2.408 3.015 2.667 1.00 96.75 101 VAL A C 1
ATOM 753 O O . VAL A 1 101 ? -2.010 3.377 3.772 1.00 96.75 101 VAL A O 1
ATOM 756 N N . LYS A 1 102 ? -3.683 3.078 2.290 1.00 96.06 102 LYS A N 1
ATOM 757 C CA . LYS A 1 102 ? -4.803 3.551 3.108 1.00 96.06 102 LYS A CA 1
ATOM 758 C C . LYS A 1 102 ? -5.945 2.551 3.084 1.00 96.06 102 LYS A C 1
ATOM 760 O O . LYS A 1 102 ? -5.919 1.565 2.346 1.00 96.06 102 LYS A O 1
ATOM 765 N N . PHE A 1 103 ? -6.958 2.839 3.885 1.00 94.56 103 PHE A N 1
ATOM 766 C CA . PHE A 1 103 ? -8.216 2.119 3.889 1.00 94.56 103 PHE A CA 1
ATOM 767 C C . PHE A 1 103 ? -9.391 3.087 4.047 1.00 94.56 103 PHE A C 1
ATOM 769 O O . PHE A 1 103 ? -9.215 4.257 4.390 1.00 94.56 103 PHE A O 1
ATOM 776 N N . ASP A 1 104 ? -10.600 2.617 3.761 1.00 90.69 104 ASP A N 1
ATOM 777 C CA . ASP A 1 104 ? -11.806 3.435 3.821 1.00 90.69 104 ASP A CA 1
ATOM 778 C C . ASP A 1 104 ? -12.353 3.613 5.254 1.00 90.69 104 ASP A C 1
ATOM 780 O O . ASP A 1 104 ? -12.547 2.679 6.035 1.00 90.69 104 ASP A O 1
ATOM 784 N N . GLY A 1 105 ? -12.676 4.855 5.609 1.00 84.44 105 GLY A N 1
ATOM 785 C CA . GLY A 1 105 ? -13.301 5.209 6.886 1.00 84.44 105 GLY A CA 1
ATOM 786 C C . GLY A 1 105 ? -12.329 5.757 7.935 1.00 84.44 105 GLY A C 1
ATOM 787 O O . GLY A 1 105 ? -11.313 6.357 7.605 1.00 84.44 105 GLY A O 1
ATOM 788 N N . SER A 1 106 ? -12.712 5.643 9.207 1.00 83.94 106 SER A N 1
ATOM 789 C CA . SER A 1 106 ? -11.977 6.173 10.366 1.00 83.94 106 SER A CA 1
ATOM 790 C C . SER A 1 106 ? -10.915 5.206 10.891 1.00 83.94 106 SER A C 1
ATOM 792 O O . SER A 1 106 ? -10.923 4.043 10.508 1.00 83.94 106 SER A O 1
ATOM 794 N N . ALA A 1 107 ? -10.046 5.685 11.788 1.00 82.19 107 ALA A N 1
ATOM 795 C CA . ALA A 1 107 ? -8.954 4.925 12.403 1.00 82.19 107 ALA A CA 1
ATOM 796 C C . ALA A 1 107 ? -9.345 3.499 12.841 1.00 82.19 107 ALA A C 1
ATOM 798 O O . ALA A 1 107 ? -10.479 3.257 13.260 1.00 82.19 107 ALA A O 1
ATOM 799 N N . LEU A 1 108 ? -8.388 2.574 12.727 1.00 84.00 108 LEU A N 1
ATOM 800 C CA . LEU A 1 108 ? -8.592 1.159 13.025 1.00 84.00 108 LEU A CA 1
ATOM 801 C C . LEU A 1 108 ? -8.671 0.886 14.526 1.00 84.00 108 LEU A C 1
ATOM 803 O O . LEU A 1 108 ? -7.834 1.377 15.284 1.00 84.00 108 LEU A O 1
ATOM 807 N N . ASP A 1 109 ? -9.591 0.006 14.919 1.00 85.25 109 ASP A N 1
ATOM 808 C CA . ASP A 1 109 ? -9.613 -0.573 16.265 1.00 85.25 109 ASP A CA 1
ATOM 809 C C . ASP A 1 109 ? -8.489 -1.616 16.426 1.00 85.25 109 ASP A C 1
ATOM 811 O O . ASP A 1 109 ? -7.797 -1.650 17.444 1.00 85.25 109 ASP A O 1
ATOM 815 N N . GLU A 1 110 ? -8.225 -2.407 15.381 1.00 89.88 110 GLU A N 1
ATOM 816 C CA . GLU A 1 110 ? -7.152 -3.410 15.331 1.00 89.88 110 GLU A CA 1
ATOM 817 C C . GLU A 1 110 ? -6.258 -3.217 14.100 1.00 89.88 110 GLU A C 1
ATOM 819 O O . GLU A 1 110 ? -6.731 -2.816 13.039 1.00 89.88 110 GLU A O 1
ATOM 824 N N . SER A 1 111 ? -4.969 -3.543 14.202 1.00 93.56 111 SER A N 1
ATOM 825 C CA . SER A 1 111 ? -4.052 -3.441 13.061 1.00 93.56 111 SER A CA 1
ATOM 826 C C . SER A 1 111 ? -4.486 -4.329 11.885 1.00 93.56 111 SER A C 1
ATOM 828 O O . SER A 1 111 ? -4.979 -5.440 12.081 1.00 93.56 111 SER A O 1
ATOM 830 N N . ILE A 1 112 ? -4.240 -3.874 10.655 1.00 94.19 112 ILE A N 1
ATOM 831 C CA . ILE A 1 112 ? -4.435 -4.677 9.439 1.00 94.19 112 ILE A CA 1
ATOM 832 C C . ILE A 1 112 ? -3.070 -5.046 8.871 1.00 94.19 112 ILE A C 1
ATOM 834 O O . ILE A 1 112 ? -2.331 -4.183 8.396 1.00 94.19 112 ILE A O 1
ATOM 838 N N . ASP A 1 113 ? -2.764 -6.340 8.867 1.00 96.06 113 ASP A N 1
ATOM 839 C CA . ASP A 1 113 ? -1.647 -6.885 8.102 1.00 96.06 113 ASP A CA 1
ATOM 840 C C . ASP A 1 113 ? -2.049 -7.041 6.633 1.00 96.06 113 ASP A C 1
ATOM 842 O O . ASP A 1 113 ? -3.165 -7.458 6.315 1.00 96.06 113 ASP A O 1
ATOM 846 N N . PHE A 1 114 ? -1.130 -6.765 5.714 1.00 96.06 114 PHE A N 1
ATOM 847 C CA . PHE A 1 114 ? -1.373 -6.932 4.286 1.00 96.06 114 PHE A CA 1
ATOM 848 C C . PHE A 1 114 ? -0.109 -7.310 3.522 1.00 96.06 114 PHE A C 1
ATOM 850 O O . PHE A 1 114 ? 1.015 -7.004 3.917 1.00 96.06 114 PHE A O 1
ATOM 857 N N . TYR A 1 115 ? -0.315 -7.985 2.400 1.00 95.69 115 TYR A N 1
ATOM 858 C CA . TYR A 1 115 ? 0.686 -8.211 1.374 1.00 95.69 115 TYR A CA 1
ATOM 859 C C . TYR A 1 115 ? 0.562 -7.147 0.296 1.00 95.69 115 TYR A C 1
ATOM 861 O O . TYR A 1 115 ? -0.541 -6.694 -0.018 1.00 95.69 115 TYR A O 1
ATOM 869 N N . TRP A 1 116 ? 1.688 -6.789 -0.298 1.00 94.75 116 TRP A N 1
ATOM 870 C CA . TRP A 1 116 ? 1.741 -5.915 -1.456 1.00 94.75 116 TRP A CA 1
ATOM 871 C C . TRP A 1 116 ? 2.626 -6.521 -2.537 1.00 94.75 116 TRP A C 1
ATOM 873 O O . TRP A 1 116 ? 3.554 -7.278 -2.242 1.00 94.75 116 TRP A O 1
ATOM 883 N N . PHE A 1 117 ? 2.328 -6.193 -3.790 1.00 93.12 117 PHE A N 1
ATOM 884 C CA . PHE A 1 117 ? 3.152 -6.552 -4.937 1.00 93.12 117 PHE A CA 1
ATOM 885 C C . PHE A 1 117 ? 3.122 -5.464 -6.0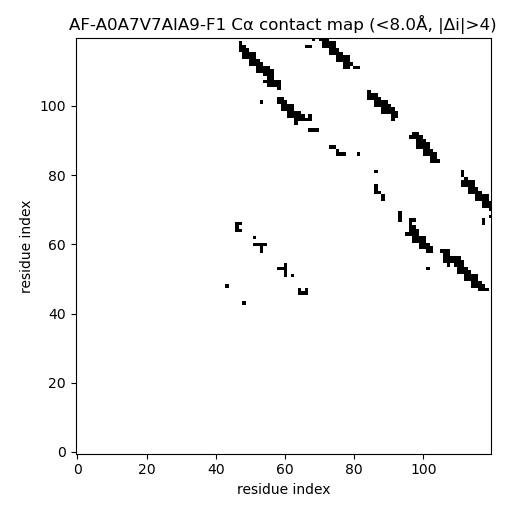11 1.00 93.12 117 PHE A C 1
ATOM 887 O O . PHE A 1 117 ? 2.089 -4.833 -6.235 1.00 93.12 117 PHE A O 1
ATOM 894 N N . ILE A 1 118 ? 4.264 -5.249 -6.656 1.00 90.69 118 ILE A N 1
ATOM 895 C CA . ILE A 1 118 ? 4.502 -4.282 -7.724 1.00 90.69 118 ILE A CA 1
ATOM 896 C C . ILE A 1 118 ? 4.499 -5.035 -9.059 1.00 90.69 118 ILE A C 1
ATOM 898 O O . ILE A 1 118 ? 5.131 -6.083 -9.197 1.00 90.69 118 ILE A O 1
ATOM 902 N N . VAL A 1 119 ? 3.775 -4.496 -10.035 1.00 85.94 119 VAL A N 1
ATOM 903 C CA . VAL A 1 119 ? 3.706 -4.980 -11.418 1.00 85.94 119 VAL A CA 1
ATOM 904 C C . VAL A 1 119 ? 3.982 -3.807 -12.347 1.00 85.94 119 VAL A C 1
ATOM 906 O O . VAL A 1 119 ? 3.386 -2.751 -12.155 1.00 85.94 119 VAL A O 1
ATOM 909 N N . ASP A 1 120 ? 4.821 -4.002 -13.358 1.00 77.31 120 ASP A N 1
ATOM 910 C CA . ASP A 1 120 ? 5.028 -3.043 -14.452 1.00 77.31 120 ASP A CA 1
ATOM 911 C C . ASP A 1 120 ? 4.264 -3.468 -15.718 1.00 77.31 120 ASP A C 1
ATOM 913 O O . ASP A 1 120 ? 4.197 -4.691 -15.994 1.00 77.31 120 ASP A O 1
#